Protein AF-A0A955NR51-F1 (afdb_monomer_lite)

Radius of gyration: 15.98 Å; chains: 1; bounding box: 34×36×39 Å

Foldseek 3Di:
DVLPDCLAPVSVQVVQLVVVCVVLVHDDDPADPPDQARDAHPVGQGAHDDDDDQHHPDDDPPGDDDDDDCQWAFGQDPVPGTDPGTDRNHDDDDDDDDDPDDDDDD

pLDDT: mean 77.98, std 16.89, range [34.66, 94.31]

Sequence (106 aa):
WAFSDLRMNYVLVVFAEWMVAQLFGIDPPARDSWDSCDLKTSDGKAIEIKSAAYVQTWETKPAPRIVFTGLRGRKWTPETGYTTEQTYMSSVFRSSGIGEDGPRWT

Structure (mmCIF, N/CA/C/O backbone):
data_AF-A0A955NR51-F1
#
_entry.id   AF-A0A955NR51-F1
#
loop_
_atom_site.group_PDB
_atom_site.id
_atom_site.type_symbol
_atom_site.label_atom_id
_atom_site.label_alt_id
_atom_site.label_comp_id
_atom_site.label_asym_id
_atom_site.label_entity_id
_atom_site.label_seq_id
_atom_site.pdbx_PDB_ins_code
_atom_site.Cartn_x
_atom_site.Cartn_y
_atom_site.Cartn_z
_atom_site.occupancy
_atom_site.B_iso_or_equiv
_atom_site.auth_seq_id
_atom_site.auth_comp_id
_atom_site.auth_asym_id
_atom_site.auth_atom_id
_atom_site.pdbx_PDB_model_num
ATOM 1 N N . TRP A 1 1 ? -7.429 -3.918 -21.625 1.00 73.38 1 TRP A N 1
ATOM 2 C CA . TRP A 1 1 ? -7.792 -4.418 -20.281 1.00 73.38 1 TRP A CA 1
ATOM 3 C C . TRP A 1 1 ? -7.284 -3.400 -19.261 1.00 73.38 1 TRP A C 1
ATOM 5 O O . TRP A 1 1 ? -6.240 -2.823 -19.528 1.00 73.38 1 TRP A O 1
ATOM 15 N N . ALA A 1 2 ? -8.009 -3.101 -18.175 1.00 83.69 2 ALA A N 1
ATOM 16 C CA . ALA A 1 2 ? -7.741 -1.910 -17.342 1.00 83.69 2 ALA A CA 1
ATOM 17 C C . ALA A 1 2 ? -6.481 -1.995 -16.448 1.00 83.69 2 ALA A C 1
ATOM 19 O O . ALA A 1 2 ? -5.881 -0.967 -16.162 1.00 83.69 2 ALA A O 1
ATOM 20 N N . PHE A 1 3 ? -6.049 -3.201 -16.052 1.00 89.50 3 PHE A N 1
ATOM 21 C CA . PHE A 1 3 ? -4.962 -3.419 -15.077 1.00 89.50 3 PHE A CA 1
ATOM 22 C C . PHE A 1 3 ? -3.817 -4.296 -15.616 1.00 89.50 3 PHE A C 1
ATOM 24 O O . PHE A 1 3 ? -3.171 -5.022 -14.869 1.00 89.50 3 PHE A O 1
ATOM 31 N N . SER A 1 4 ? -3.576 -4.287 -16.929 1.00 91.19 4 SER A N 1
ATOM 32 C CA . SER A 1 4 ? -2.601 -5.197 -17.554 1.00 91.19 4 SER A CA 1
ATOM 33 C C . SER A 1 4 ? -1.130 -4.806 -17.362 1.00 91.19 4 SER A C 1
ATOM 35 O O . SER A 1 4 ? -0.261 -5.630 -17.624 1.00 91.19 4 SER A O 1
ATOM 37 N N . ASP A 1 5 ? -0.829 -3.572 -16.946 1.00 91.56 5 ASP A N 1
ATOM 38 C CA . ASP A 1 5 ? 0.549 -3.097 -16.753 1.00 91.56 5 ASP A CA 1
ATOM 39 C C . ASP A 1 5 ? 0.844 -2.830 -15.271 1.00 91.56 5 ASP A C 1
ATOM 41 O O . ASP A 1 5 ? 0.539 -1.759 -14.749 1.00 91.56 5 ASP A O 1
ATOM 45 N N . LEU A 1 6 ? 1.479 -3.795 -14.598 1.00 90.12 6 LEU A N 1
ATOM 46 C CA . LEU A 1 6 ? 1.904 -3.679 -13.194 1.00 90.12 6 LEU A CA 1
ATOM 47 C C . LEU A 1 6 ? 2.988 -2.612 -12.970 1.00 90.12 6 LEU A C 1
ATOM 49 O O . LEU A 1 6 ? 3.270 -2.262 -11.828 1.00 90.12 6 LEU A O 1
ATOM 53 N N . ARG A 1 7 ? 3.619 -2.096 -14.032 1.00 90.25 7 ARG A N 1
ATOM 54 C CA . ARG A 1 7 ? 4.624 -1.026 -13.927 1.00 90.25 7 ARG A CA 1
ATOM 55 C C . ARG A 1 7 ? 3.977 0.355 -13.783 1.00 90.25 7 ARG A C 1
ATOM 57 O O . ARG A 1 7 ? 4.676 1.326 -13.486 1.00 90.25 7 ARG A O 1
ATOM 64 N N . MET A 1 8 ? 2.657 0.449 -13.966 1.00 91.44 8 MET A N 1
ATOM 65 C CA . MET A 1 8 ? 1.887 1.633 -13.605 1.00 91.44 8 MET A CA 1
ATOM 66 C C . MET A 1 8 ? 1.821 1.743 -12.085 1.00 91.44 8 MET A C 1
ATOM 68 O O . MET A 1 8 ? 1.385 0.818 -11.404 1.00 91.44 8 MET A O 1
ATOM 72 N N . ASN A 1 9 ? 2.208 2.898 -11.549 1.00 87.50 9 ASN A N 1
ATOM 73 C CA . ASN A 1 9 ? 2.244 3.154 -10.108 1.00 87.50 9 ASN A CA 1
ATOM 74 C C .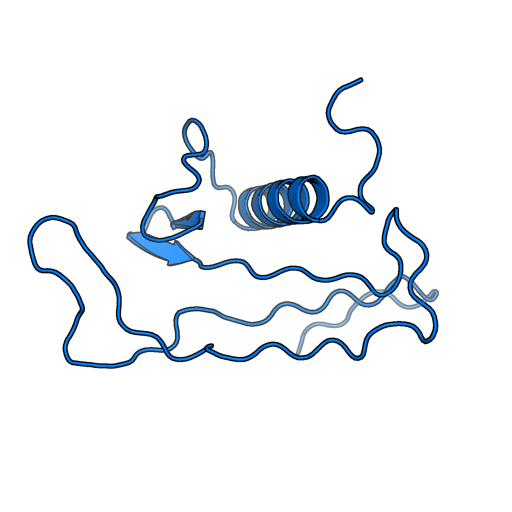 ASN A 1 9 ? 0.917 2.854 -9.394 1.00 87.50 9 ASN A C 1
ATOM 76 O O . ASN A 1 9 ? 0.933 2.251 -8.329 1.00 87.50 9 ASN A O 1
ATOM 80 N N . TYR A 1 10 ? -0.224 3.229 -9.974 1.00 88.88 10 TYR A N 1
ATOM 81 C CA . TYR A 1 10 ? -1.523 2.984 -9.343 1.00 88.88 10 TYR A CA 1
ATOM 82 C C . TYR A 1 10 ? -1.919 1.499 -9.378 1.00 88.88 10 TYR A C 1
ATOM 84 O O . TYR A 1 10 ? -2.473 0.991 -8.408 1.00 88.88 10 TYR A O 1
ATOM 92 N N . VAL A 1 11 ? -1.588 0.778 -10.456 1.00 93.62 11 VAL A N 1
ATOM 93 C CA . VAL A 1 11 ? -1.862 -0.664 -10.578 1.00 93.62 11 VAL A CA 1
ATOM 94 C C . VAL A 1 11 ? -0.977 -1.457 -9.618 1.00 93.62 11 VAL A C 1
ATOM 96 O O . VAL A 1 11 ? -1.454 -2.382 -8.966 1.00 93.62 11 VAL A O 1
ATOM 99 N N . LEU A 1 12 ? 0.294 -1.068 -9.485 1.00 91.81 12 LEU A N 1
ATOM 100 C CA . LEU A 1 12 ? 1.235 -1.682 -8.550 1.00 91.81 12 LEU A CA 1
ATOM 101 C C . LEU A 1 12 ? 0.752 -1.582 -7.099 1.00 91.81 12 LEU A C 1
ATOM 103 O O . LEU A 1 12 ? 0.911 -2.530 -6.333 1.00 91.81 12 LEU A O 1
ATOM 107 N N . VAL A 1 13 ? 0.189 -0.435 -6.714 1.00 91.44 13 VAL A N 1
ATOM 108 C CA . VAL A 1 13 ? -0.372 -0.219 -5.373 1.00 91.44 13 VAL A CA 1
ATOM 109 C C . VAL A 1 13 ? -1.553 -1.157 -5.135 1.00 91.44 13 VAL A C 1
ATOM 111 O O . VAL A 1 13 ? -1.507 -1.941 -4.192 1.00 91.44 13 VAL A O 1
ATOM 114 N N . VAL A 1 14 ? -2.531 -1.190 -6.045 1.00 93.06 14 VAL A N 1
ATOM 115 C CA . VAL A 1 14 ? -3.697 -2.088 -5.933 1.00 93.06 14 VAL A CA 1
ATOM 116 C C . VAL A 1 14 ? -3.279 -3.562 -5.883 1.00 93.06 14 VAL A C 1
ATOM 118 O O . VAL A 1 14 ? -3.821 -4.345 -5.105 1.00 93.06 14 VAL A O 1
ATOM 121 N N . PHE A 1 15 ? -2.286 -3.957 -6.682 1.00 92.94 15 PHE A N 1
ATOM 122 C CA . PHE A 1 15 ? -1.770 -5.323 -6.659 1.00 92.94 15 PHE A CA 1
ATOM 123 C C . PHE A 1 15 ? -1.088 -5.666 -5.327 1.00 92.94 15 PHE A C 1
ATOM 125 O O . PHE A 1 15 ? -1.285 -6.760 -4.801 1.00 92.94 15 PHE A O 1
ATOM 132 N N . ALA A 1 16 ? -0.319 -4.735 -4.754 1.00 93.31 16 ALA A N 1
ATOM 133 C CA . ALA A 1 16 ? 0.301 -4.922 -3.446 1.00 93.31 16 ALA A CA 1
ATOM 134 C C . ALA A 1 16 ? -0.744 -5.058 -2.328 1.00 93.31 16 ALA A C 1
ATOM 136 O O . ALA A 1 16 ? -0.612 -5.953 -1.493 1.00 93.31 16 ALA A O 1
ATOM 137 N N . GLU A 1 17 ? -1.795 -4.232 -2.348 1.00 93.06 17 GLU A N 1
ATOM 138 C CA . GLU A 1 17 ? -2.936 -4.354 -1.433 1.00 93.06 17 GLU A CA 1
ATOM 139 C C . GLU A 1 17 ? -3.579 -5.740 -1.527 1.00 93.06 17 GLU A C 1
ATOM 141 O O . GLU A 1 17 ? -3.725 -6.432 -0.517 1.00 93.06 17 GLU A O 1
ATOM 146 N N . TRP A 1 18 ? -3.873 -6.196 -2.746 1.00 92.62 18 TRP A N 1
ATOM 147 C CA . TRP A 1 18 ? -4.442 -7.521 -2.974 1.00 92.62 18 TRP A CA 1
ATOM 148 C C . TRP A 1 18 ? -3.540 -8.646 -2.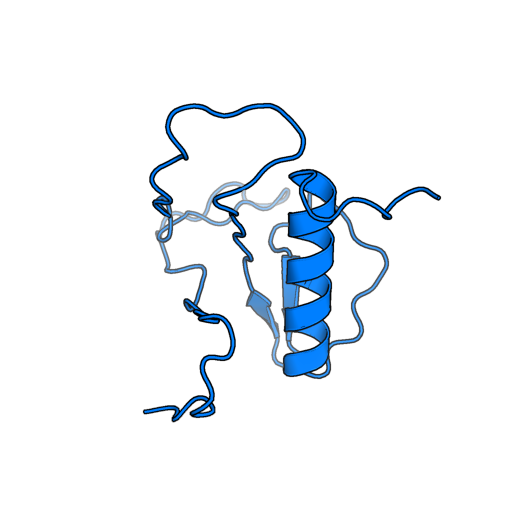447 1.00 92.62 18 TRP A C 1
ATOM 150 O O . TRP A 1 18 ? -4.025 -9.525 -1.737 1.00 92.62 18 TRP A O 1
ATOM 160 N N . MET A 1 19 ? -2.230 -8.616 -2.719 1.00 94.31 19 MET A N 1
ATOM 161 C CA . MET A 1 19 ? -1.303 -9.642 -2.218 1.00 94.31 19 MET A CA 1
ATOM 162 C C . MET A 1 19 ? -1.294 -9.725 -0.687 1.00 94.31 19 MET A C 1
ATOM 164 O O . MET A 1 19 ? -1.296 -10.823 -0.130 1.00 94.31 19 MET A O 1
ATOM 168 N N . VAL A 1 20 ? -1.279 -8.579 -0.001 1.00 92.75 20 VAL A N 1
ATOM 169 C CA . VAL A 1 20 ? -1.305 -8.543 1.467 1.00 92.75 20 VAL A CA 1
ATOM 170 C C . VAL A 1 20 ? -2.646 -9.061 1.984 1.00 92.75 20 VAL A C 1
ATOM 172 O O . VAL A 1 20 ? -2.659 -9.863 2.914 1.00 92.75 20 VAL A O 1
ATOM 175 N N . ALA A 1 21 ? -3.764 -8.697 1.352 1.00 93.31 21 ALA A N 1
ATOM 176 C CA . ALA A 1 21 ? -5.073 -9.232 1.716 1.00 93.31 21 ALA A CA 1
ATOM 177 C C . ALA A 1 21 ? -5.108 -10.766 1.612 1.00 93.31 21 ALA A C 1
ATOM 179 O O . ALA A 1 21 ? -5.532 -11.428 2.558 1.00 93.31 21 ALA A O 1
ATOM 180 N N . GLN A 1 22 ? -4.573 -11.340 0.525 1.00 94.12 22 GLN A N 1
ATOM 181 C CA . GLN A 1 22 ? -4.467 -12.796 0.368 1.00 94.12 22 GLN A CA 1
ATOM 182 C C . GLN A 1 22 ? -3.604 -13.440 1.460 1.00 94.12 22 GLN A C 1
ATOM 184 O O . GLN A 1 22 ? -3.993 -14.459 2.027 1.00 94.12 22 GLN A O 1
ATOM 189 N N . LEU A 1 23 ? -2.457 -12.839 1.792 1.00 92.62 23 LEU A N 1
ATOM 190 C CA . LEU A 1 23 ? -1.553 -13.357 2.824 1.00 92.62 23 LEU A CA 1
ATOM 191 C C . LEU A 1 23 ? -2.206 -13.396 4.213 1.00 92.62 23 LEU A C 1
ATOM 193 O O . LEU A 1 23 ? -1.957 -14.319 4.986 1.00 92.62 23 LEU A O 1
ATOM 197 N N . PHE A 1 24 ? -3.035 -12.402 4.527 1.00 90.31 24 PHE A N 1
ATOM 198 C CA . PHE A 1 24 ? -3.723 -12.292 5.814 1.00 90.31 24 PHE A CA 1
ATOM 199 C C . PHE A 1 24 ? -5.130 -12.911 5.818 1.00 90.31 24 PHE A C 1
ATOM 201 O O . PHE A 1 24 ? -5.794 -12.876 6.852 1.00 90.31 24 PHE A O 1
ATOM 208 N N . GLY A 1 25 ? -5.595 -13.472 4.695 1.00 92.75 25 GLY A N 1
ATOM 209 C CA . GLY A 1 25 ? -6.956 -14.001 4.568 1.00 92.75 25 GLY A CA 1
ATOM 210 C C . GLY A 1 25 ? -8.042 -12.933 4.754 1.00 92.75 25 GLY A C 1
ATOM 211 O O . GLY A 1 25 ? -9.100 -13.224 5.307 1.00 92.75 25 GLY A O 1
ATOM 212 N N . ILE A 1 26 ? -7.765 -11.693 4.347 1.00 93.69 26 ILE A N 1
ATOM 213 C CA . ILE A 1 26 ? -8.698 -10.565 4.432 1.00 93.69 26 ILE A CA 1
ATOM 214 C C . ILE A 1 26 ? -9.518 -10.525 3.141 1.00 93.69 26 ILE A C 1
ATOM 216 O O . ILE A 1 26 ? -8.950 -10.521 2.049 1.00 93.69 26 ILE A O 1
ATOM 220 N N . ASP A 1 27 ? -10.840 -10.444 3.276 1.00 91.06 27 ASP A N 1
ATOM 221 C CA . ASP A 1 27 ? -11.766 -10.136 2.182 1.00 91.06 27 ASP A CA 1
ATOM 222 C C . ASP A 1 27 ? -12.236 -8.678 2.332 1.00 91.06 27 ASP A C 1
ATOM 224 O O . ASP A 1 27 ? -13.191 -8.410 3.071 1.00 91.06 27 ASP A O 1
ATOM 228 N N . PRO A 1 28 ? -11.498 -7.699 1.772 1.00 82.62 28 PRO A N 1
ATOM 229 C CA . PRO A 1 28 ? -11.829 -6.297 1.956 1.00 82.62 28 PRO A CA 1
ATOM 230 C C . PRO A 1 28 ? -13.078 -5.916 1.141 1.00 82.62 28 PRO A C 1
ATOM 232 O O . PRO A 1 28 ? -13.296 -6.446 0.050 1.00 82.62 28 PRO A O 1
ATOM 235 N N . PRO A 1 29 ? -13.884 -4.952 1.623 1.00 83.12 29 PRO A N 1
ATOM 236 C CA . PRO A 1 29 ? -14.955 -4.365 0.825 1.00 83.12 29 PRO A CA 1
ATOM 237 C C . PRO A 1 29 ? -14.386 -3.626 -0.399 1.00 83.12 29 PRO A C 1
ATOM 239 O O . PRO A 1 29 ? -13.176 -3.579 -0.627 1.00 83.12 29 PRO A O 1
ATOM 242 N N . ALA A 1 30 ? -15.264 -3.008 -1.196 1.00 88.12 30 ALA A N 1
ATOM 243 C CA . ALA A 1 30 ? -14.832 -2.154 -2.299 1.00 88.12 30 ALA A CA 1
ATOM 244 C C . ALA A 1 30 ? -13.781 -1.135 -1.822 1.00 88.12 30 ALA A C 1
ATOM 246 O O . ALA A 1 30 ? -13.992 -0.426 -0.839 1.00 88.12 30 ALA A O 1
ATOM 247 N N . ARG A 1 31 ? -12.650 -1.089 -2.530 1.00 88.00 31 ARG A N 1
ATOM 248 C CA . ARG A 1 31 ? -11.513 -0.236 -2.190 1.00 88.00 31 ARG A CA 1
ATOM 249 C C . ARG A 1 31 ? -11.910 1.240 -2.236 1.00 88.00 31 ARG A C 1
ATOM 251 O O . ARG A 1 31 ? -12.310 1.732 -3.291 1.00 88.00 31 ARG A O 1
ATOM 258 N N . ASP A 1 32 ? -11.696 1.947 -1.134 1.00 87.88 32 ASP A N 1
ATOM 259 C CA . ASP A 1 32 ? -11.741 3.406 -1.072 1.00 87.88 32 ASP A CA 1
ATOM 260 C C . ASP A 1 32 ? -10.313 3.944 -0.942 1.00 87.88 32 ASP A C 1
ATOM 262 O O . ASP A 1 32 ? -9.620 3.673 0.033 1.00 87.88 32 ASP A O 1
ATOM 266 N N . SER A 1 33 ? -9.858 4.712 -1.934 1.00 84.50 33 SER A N 1
ATOM 267 C CA . SER A 1 33 ? -8.518 5.312 -1.920 1.00 84.50 33 SER A CA 1
ATOM 268 C C . SER A 1 33 ? -8.321 6.377 -0.839 1.00 84.50 33 SER A C 1
ATOM 270 O O . SER A 1 33 ? -7.200 6.854 -0.680 1.00 84.50 33 SER A O 1
ATOM 272 N N . TRP A 1 34 ? -9.396 6.808 -0.179 1.00 85.50 34 TRP A N 1
ATOM 273 C CA . TRP A 1 34 ? -9.385 7.861 0.833 1.00 85.50 34 TRP A CA 1
ATOM 274 C C . TRP A 1 34 ? -9.568 7.337 2.261 1.00 85.50 34 TRP A C 1
ATOM 276 O O . TRP A 1 34 ? -9.623 8.151 3.186 1.00 85.50 34 TRP A O 1
ATOM 286 N N . ASP A 1 35 ? -9.656 6.016 2.466 1.00 85.62 35 ASP A N 1
ATOM 287 C CA . ASP A 1 35 ? -9.698 5.464 3.822 1.00 85.62 35 ASP A CA 1
ATOM 288 C C . ASP A 1 35 ? -8.378 5.761 4.564 1.00 85.62 35 ASP A C 1
ATOM 290 O O . ASP A 1 35 ? -7.308 5.987 4.001 1.00 85.62 35 ASP A O 1
ATOM 294 N N . SER A 1 36 ? -8.481 5.764 5.883 1.00 83.19 36 SER A N 1
ATOM 295 C CA . SER A 1 36 ? -7.409 5.961 6.855 1.00 83.19 36 SER A CA 1
ATOM 296 C C . SER A 1 36 ? -6.307 4.888 6.835 1.00 83.19 36 SER A C 1
ATOM 298 O O . SER A 1 36 ? -5.273 5.084 7.479 1.00 83.19 36 SER A O 1
ATOM 300 N N . CYS A 1 37 ? -6.541 3.754 6.170 1.00 87.06 37 CYS A N 1
ATOM 301 C CA . CYS A 1 37 ? -5.577 2.681 5.917 1.00 87.06 37 CYS A CA 1
ATOM 302 C C . CYS A 1 37 ? -6.058 1.789 4.763 1.00 87.06 37 CYS A C 1
ATOM 304 O O . CYS A 1 37 ? -7.260 1.713 4.517 1.00 87.06 37 CYS A O 1
ATOM 306 N N . ASP A 1 38 ? -5.149 1.036 4.144 1.00 90.25 38 ASP A N 1
ATOM 307 C CA . ASP A 1 38 ? -5.473 0.198 2.982 1.00 90.25 38 ASP A CA 1
ATOM 308 C C . ASP A 1 38 ? -6.223 -1.093 3.347 1.00 90.25 38 ASP A C 1
ATOM 310 O O . ASP A 1 38 ? -7.135 -1.505 2.635 1.00 90.25 38 ASP A O 1
ATOM 314 N N . LEU A 1 39 ? -5.863 -1.747 4.461 1.00 91.19 39 LEU A N 1
ATOM 315 C CA . LEU A 1 39 ? -6.533 -2.965 4.943 1.00 91.19 39 LEU A CA 1
ATOM 316 C C . LEU A 1 39 ? -6.742 -2.943 6.460 1.00 91.19 39 LEU A C 1
ATOM 318 O O . LEU A 1 39 ? -5.996 -2.309 7.209 1.00 91.19 39 LEU A O 1
ATOM 322 N N . LYS A 1 40 ? -7.735 -3.706 6.928 1.00 90.75 40 LYS A N 1
ATOM 323 C CA . LYS A 1 40 ? -7.981 -3.970 8.353 1.00 90.75 40 LYS A CA 1
ATOM 324 C C . LYS A 1 40 ? -8.080 -5.474 8.579 1.00 90.75 40 LYS A C 1
ATOM 326 O O . LYS A 1 40 ? -8.797 -6.165 7.860 1.00 90.75 40 LYS A O 1
ATOM 331 N N . THR A 1 41 ? -7.359 -5.984 9.569 1.00 88.50 41 THR A N 1
ATOM 332 C CA . THR A 1 41 ? -7.480 -7.382 10.004 1.00 88.50 41 THR A CA 1
ATOM 333 C C . THR A 1 41 ? -8.787 -7.608 10.769 1.00 88.50 41 THR A C 1
ATOM 335 O O . THR A 1 41 ? -9.418 -6.663 11.247 1.00 88.50 41 THR A O 1
ATOM 338 N N . SER A 1 42 ? -9.172 -8.873 10.962 1.00 87.62 42 SER A N 1
ATOM 339 C CA . SER A 1 42 ? -10.366 -9.239 11.738 1.00 87.62 42 SER A CA 1
ATOM 340 C C . SER A 1 42 ? -10.305 -8.810 13.211 1.00 87.62 42 SER A C 1
ATOM 342 O O . SER A 1 42 ? -11.344 -8.600 13.826 1.00 87.62 42 SER A O 1
ATOM 344 N N . ASP A 1 43 ? -9.104 -8.661 13.782 1.00 88.25 43 ASP A N 1
ATOM 345 C CA . ASP A 1 43 ? -8.879 -8.126 15.134 1.00 88.25 43 ASP A CA 1
ATOM 346 C C . ASP A 1 43 ? -8.724 -6.591 15.164 1.00 88.25 43 ASP A C 1
ATOM 348 O O . ASP A 1 43 ? -8.355 -6.022 16.190 1.00 88.25 43 ASP A O 1
ATOM 352 N N . GLY A 1 44 ? -9.023 -5.905 14.054 1.00 85.19 44 GLY A N 1
ATOM 353 C CA . GLY A 1 44 ? -9.117 -4.446 13.982 1.00 85.19 44 GLY A CA 1
ATOM 354 C C . GLY A 1 44 ? -7.786 -3.709 13.812 1.00 85.19 44 GLY A C 1
ATOM 355 O O . GLY A 1 44 ? -7.742 -2.486 13.969 1.00 85.19 44 GLY A O 1
ATOM 356 N N . LYS A 1 45 ? -6.690 -4.403 13.481 1.00 86.25 45 LYS A N 1
ATOM 357 C CA . LYS A 1 45 ? -5.404 -3.752 13.196 1.00 86.25 45 LYS A CA 1
ATOM 358 C C . LYS A 1 45 ? -5.430 -3.145 11.797 1.00 86.25 45 LYS A C 1
ATOM 360 O O . LYS A 1 45 ? -5.714 -3.825 10.817 1.00 86.25 45 LYS A O 1
ATOM 365 N N . ALA A 1 46 ? -5.103 -1.858 11.724 1.00 86.88 46 ALA A N 1
ATOM 366 C CA . ALA A 1 46 ? -4.932 -1.134 10.469 1.00 86.88 46 ALA A CA 1
ATOM 367 C C . ALA A 1 46 ? -3.585 -1.484 9.820 1.00 86.88 46 ALA A C 1
ATOM 369 O O . ALA A 1 46 ? -2.564 -1.529 10.512 1.00 86.88 46 ALA A O 1
ATOM 370 N N . ILE A 1 47 ? -3.591 -1.683 8.506 1.00 87.31 47 ILE A N 1
ATOM 371 C CA . ILE A 1 47 ? -2.417 -1.978 7.686 1.00 87.31 47 ILE A CA 1
ATOM 372 C C . ILE A 1 47 ? -2.301 -0.890 6.614 1.00 87.31 47 ILE A C 1
ATOM 374 O O . ILE A 1 47 ? -3.199 -0.727 5.793 1.00 87.31 47 ILE A O 1
ATOM 378 N N . GLU A 1 48 ? -1.180 -0.173 6.627 1.00 88.75 48 GLU A N 1
ATOM 379 C CA . GLU A 1 48 ? -0.761 0.748 5.567 1.00 88.75 48 GLU A CA 1
ATOM 380 C C . GLU A 1 48 ? 0.230 0.039 4.633 1.00 88.75 48 GLU A C 1
ATOM 382 O O . GLU A 1 48 ? 1.204 -0.574 5.088 1.00 88.75 48 GLU A O 1
ATOM 387 N N . ILE A 1 49 ? 0.021 0.161 3.329 1.00 88.69 49 ILE A N 1
ATOM 388 C CA . ILE A 1 49 ? 0.763 -0.519 2.275 1.00 88.69 49 ILE A CA 1
ATOM 389 C C . ILE A 1 49 ? 1.461 0.528 1.415 1.00 88.69 49 ILE A C 1
ATOM 391 O O . ILE A 1 49 ? 0.873 1.448 0.857 1.00 88.69 49 ILE A O 1
ATOM 395 N N . LYS A 1 50 ? 2.780 0.380 1.287 1.00 88.88 50 LYS A N 1
ATOM 396 C CA . LYS A 1 50 ? 3.601 1.224 0.415 1.00 88.88 50 LYS A CA 1
ATOM 397 C C . LYS A 1 50 ? 4.360 0.332 -0.550 1.00 88.88 50 LYS A C 1
ATOM 399 O O . LYS A 1 50 ? 5.119 -0.535 -0.122 1.00 88.88 50 LYS A O 1
ATOM 404 N N . SER A 1 51 ? 4.163 0.549 -1.847 1.00 90.12 51 SER A N 1
ATOM 405 C CA . SER A 1 51 ? 4.827 -0.212 -2.905 1.00 90.12 51 SER A CA 1
ATOM 406 C C . SER A 1 51 ? 5.656 0.696 -3.810 1.00 90.12 51 SER A C 1
ATOM 408 O O . SER A 1 51 ? 5.392 1.888 -3.965 1.00 90.12 51 SER A O 1
ATOM 410 N N . ALA A 1 52 ? 6.719 0.128 -4.375 1.00 89.31 52 ALA A N 1
ATOM 411 C CA . ALA A 1 52 ? 7.605 0.795 -5.316 1.00 89.31 52 ALA A CA 1
ATOM 412 C C . ALA A 1 52 ? 8.260 -0.247 -6.228 1.00 89.31 52 ALA A C 1
ATOM 414 O O . ALA A 1 52 ? 8.426 -1.404 -5.840 1.00 89.31 52 ALA A O 1
ATOM 415 N N . ALA A 1 53 ? 8.661 0.171 -7.426 1.00 86.31 53 ALA A N 1
ATOM 416 C CA . ALA A 1 53 ? 9.352 -0.672 -8.393 1.00 86.31 53 ALA A CA 1
ATOM 417 C C . ALA A 1 53 ? 10.519 0.091 -9.026 1.00 86.31 53 ALA A C 1
ATOM 419 O O . ALA A 1 53 ? 10.442 1.301 -9.231 1.00 86.31 53 ALA A O 1
ATOM 420 N N . TYR A 1 54 ? 11.595 -0.626 -9.356 1.00 86.12 54 TYR A N 1
ATOM 421 C CA . TYR A 1 54 ? 12.736 -0.060 -10.087 1.00 86.12 54 TYR A CA 1
ATOM 422 C C . TYR A 1 54 ? 12.413 0.222 -11.556 1.00 86.12 54 TYR A C 1
ATOM 424 O O . TYR A 1 54 ? 13.060 1.058 -12.180 1.00 86.12 54 TYR A O 1
ATOM 432 N N . VAL A 1 55 ? 11.428 -0.491 -12.103 1.00 86.38 55 VAL A N 1
ATOM 433 C CA . VAL A 1 55 ? 10.978 -0.370 -13.488 1.00 86.38 55 VAL A CA 1
ATOM 434 C C . VA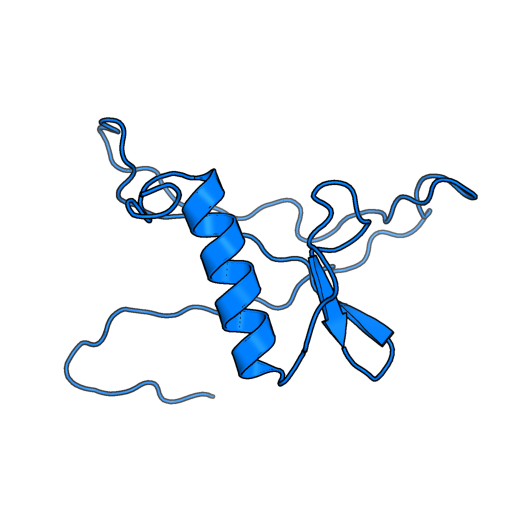L A 1 55 ? 9.538 0.126 -13.474 1.00 86.38 55 VAL A C 1
ATOM 436 O O . VAL A 1 55 ? 8.665 -0.530 -12.907 1.00 86.38 55 VAL A O 1
ATOM 439 N N . GLN A 1 56 ? 9.302 1.276 -14.099 1.00 88.00 56 GLN A N 1
ATOM 440 C CA . GLN A 1 56 ? 7.981 1.884 -14.258 1.00 88.00 56 GLN A CA 1
ATOM 441 C C . GLN A 1 56 ? 7.589 1.915 -15.739 1.00 88.00 56 GLN A C 1
ATOM 443 O O . GLN A 1 56 ? 8.415 1.644 -16.613 1.00 88.00 56 GLN A O 1
ATOM 448 N N . THR A 1 57 ? 6.314 2.183 -16.035 1.00 89.12 57 THR A N 1
ATOM 449 C CA . THR A 1 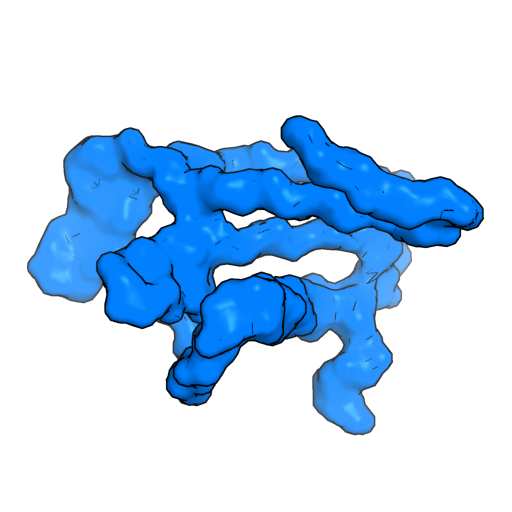57 ? 5.839 2.247 -17.429 1.00 89.12 57 THR A CA 1
ATOM 450 C C . THR A 1 57 ? 6.501 3.380 -18.213 1.00 89.12 57 THR A C 1
ATOM 452 O O . THR A 1 57 ? 6.739 3.234 -19.410 1.00 89.12 57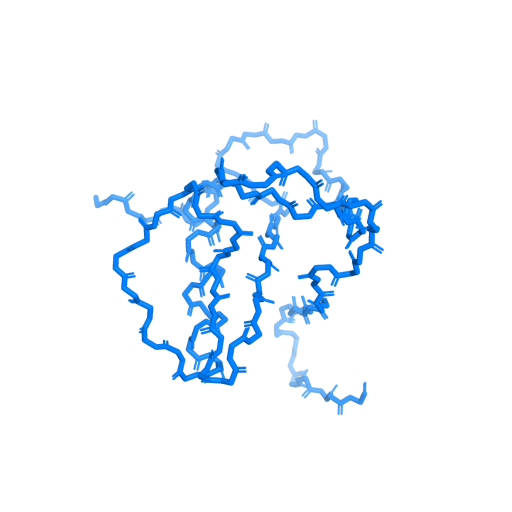 THR A O 1
ATOM 455 N N . TRP A 1 58 ? 6.806 4.500 -17.558 1.00 86.69 58 TRP A N 1
ATOM 456 C CA . TRP A 1 58 ? 7.561 5.591 -18.166 1.00 86.69 58 TRP A CA 1
ATOM 457 C C . TRP A 1 58 ? 9.068 5.370 -18.016 1.00 86.69 58 TRP A C 1
ATOM 459 O O . TRP A 1 58 ? 9.533 4.756 -17.054 1.00 86.69 58 TRP A O 1
ATOM 469 N N . GLU A 1 59 ? 9.846 5.892 -18.966 1.00 78.56 59 GLU A N 1
ATOM 470 C CA . GLU A 1 59 ? 11.303 5.814 -18.899 1.00 78.56 59 GLU A CA 1
ATOM 471 C C . GLU A 1 59 ? 11.838 6.596 -17.692 1.00 78.56 59 GLU A C 1
ATOM 473 O O . GLU A 1 59 ? 11.761 7.821 -17.630 1.00 78.56 59 GLU A O 1
ATOM 478 N N . THR A 1 60 ? 12.428 5.881 -16.736 1.00 72.69 60 THR A N 1
ATOM 479 C CA . THR A 1 60 ? 13.177 6.460 -15.616 1.00 72.69 60 THR A CA 1
ATOM 480 C C . THR A 1 60 ? 14.653 6.103 -15.758 1.00 72.69 60 THR A C 1
ATOM 482 O O . THR A 1 60 ? 15.041 4.956 -15.521 1.00 72.69 60 THR A O 1
ATOM 485 N N . LYS A 1 61 ? 15.487 7.072 -16.164 1.00 81.88 61 LYS A N 1
ATOM 486 C CA . LYS A 1 61 ? 16.952 6.940 -16.187 1.00 81.88 61 LYS A CA 1
ATOM 487 C C . LYS A 1 61 ? 17.605 8.066 -15.372 1.00 81.88 61 LYS A C 1
ATOM 489 O O . LYS A 1 61 ? 17.363 9.229 -15.687 1.00 81.88 61 LYS A O 1
ATOM 494 N N . PRO A 1 62 ? 18.462 7.742 -14.382 1.00 81.50 62 PRO A N 1
ATOM 495 C CA . PRO A 1 62 ? 18.743 6.398 -13.857 1.00 81.50 62 PRO A CA 1
ATOM 496 C C . PRO A 1 62 ? 17.526 5.786 -13.134 1.00 81.50 62 PRO A C 1
ATOM 498 O O . PRO A 1 62 ? 16.563 6.486 -12.826 1.00 81.50 62 PRO A O 1
ATOM 501 N N . ALA A 1 63 ? 17.571 4.475 -12.867 1.00 80.44 63 ALA A N 1
ATOM 502 C CA . ALA A 1 63 ? 16.542 3.810 -12.067 1.00 80.44 63 ALA A CA 1
ATOM 503 C C . ALA A 1 63 ? 16.427 4.474 -10.678 1.00 80.44 63 ALA A C 1
ATOM 505 O O . ALA A 1 63 ? 17.450 4.857 -10.097 1.00 80.44 63 ALA A O 1
ATOM 506 N N . PRO A 1 64 ? 15.210 4.617 -10.124 1.00 81.81 64 PRO A N 1
ATOM 507 C CA . PRO A 1 64 ? 15.019 5.317 -8.864 1.00 81.81 64 PRO A CA 1
ATOM 508 C C . PRO A 1 64 ? 15.635 4.541 -7.695 1.00 81.81 64 PRO A C 1
ATOM 510 O O . PRO A 1 64 ? 15.484 3.323 -7.570 1.00 81.81 64 PRO A O 1
ATOM 513 N N . ARG A 1 65 ? 16.279 5.264 -6.772 1.00 88.94 65 ARG A N 1
ATOM 514 C CA . ARG A 1 65 ? 16.598 4.719 -5.450 1.00 88.94 65 ARG A CA 1
ATOM 515 C C . ARG A 1 65 ? 15.303 4.639 -4.642 1.00 88.94 65 ARG A C 1
ATOM 517 O O . ARG A 1 65 ? 14.769 5.666 -4.238 1.00 88.94 65 ARG A O 1
ATOM 524 N N . ILE A 1 66 ? 14.826 3.426 -4.378 1.00 87.25 66 ILE A N 1
ATOM 525 C CA . ILE A 1 66 ? 13.638 3.208 -3.545 1.00 87.25 66 ILE A CA 1
ATOM 526 C C . ILE A 1 66 ? 13.985 3.496 -2.081 1.00 87.25 66 ILE A C 1
ATOM 528 O O . ILE A 1 66 ? 14.878 2.871 -1.506 1.00 87.25 66 ILE A O 1
ATOM 532 N N . VAL A 1 67 ? 13.270 4.447 -1.481 1.00 87.94 67 VAL A N 1
ATOM 533 C CA . VAL A 1 67 ? 13.349 4.789 -0.057 1.00 87.94 67 VAL A CA 1
ATOM 534 C C . VAL A 1 67 ? 11.928 4.967 0.457 1.00 87.94 67 VAL A C 1
ATOM 536 O O . VAL A 1 67 ? 11.176 5.768 -0.089 1.00 87.94 67 VAL A O 1
ATOM 539 N N . PHE A 1 68 ? 11.576 4.253 1.522 1.00 84.88 68 PHE A N 1
ATOM 540 C CA . PHE A 1 68 ? 10.318 4.469 2.229 1.00 84.88 68 PHE A CA 1
ATOM 541 C C . PHE A 1 68 ? 10.566 5.386 3.425 1.00 84.88 68 PHE A C 1
ATOM 543 O O . PHE A 1 68 ? 11.388 5.088 4.293 1.00 84.88 68 PHE A O 1
ATOM 550 N N . THR A 1 69 ? 9.869 6.516 3.458 1.00 81.81 69 THR A N 1
ATOM 551 C CA . THR A 1 69 ? 9.884 7.480 4.565 1.00 81.81 69 THR A CA 1
ATOM 552 C C . THR A 1 69 ? 8.470 7.632 5.133 1.00 81.81 69 THR A C 1
ATOM 554 O O . THR A 1 69 ? 7.521 7.040 4.620 1.00 81.81 69 THR A O 1
ATOM 557 N N . GLY A 1 70 ? 8.314 8.375 6.234 1.00 74.62 70 GLY A N 1
ATOM 558 C CA . GLY A 1 70 ? 6.990 8.608 6.829 1.00 74.62 70 GLY A CA 1
ATOM 559 C C . GLY A 1 70 ? 6.367 7.378 7.501 1.00 74.62 70 GLY A C 1
ATOM 560 O O . GLY A 1 70 ? 5.157 7.333 7.681 1.00 74.62 70 GLY A O 1
ATOM 561 N N . LEU A 1 71 ? 7.179 6.385 7.892 1.00 74.62 71 LEU A N 1
ATOM 562 C CA . LEU A 1 71 ? 6.708 5.173 8.585 1.00 74.62 71 LEU A CA 1
ATOM 563 C C . LEU A 1 71 ? 6.079 5.478 9.957 1.00 74.62 71 LEU A C 1
ATOM 565 O O . LEU A 1 71 ? 5.272 4.696 10.456 1.00 74.62 71 LEU A O 1
ATOM 569 N N . ARG A 1 72 ? 6.449 6.618 10.557 1.00 71.44 72 ARG A N 1
ATOM 570 C CA . ARG A 1 72 ? 5.766 7.212 11.707 1.00 71.44 72 ARG A CA 1
ATOM 571 C C . ARG A 1 72 ? 4.860 8.337 11.225 1.00 71.44 72 ARG A C 1
ATOM 573 O O . ARG A 1 72 ? 5.351 9.336 10.702 1.00 71.44 72 ARG A O 1
ATOM 580 N N . GLY A 1 73 ? 3.559 8.172 11.423 1.00 72.00 73 GLY A N 1
ATOM 581 C CA . GLY A 1 73 ? 2.539 9.131 11.000 1.00 72.00 73 GLY A CA 1
ATOM 582 C C . GLY A 1 73 ? 1.557 9.452 12.120 1.00 72.00 73 GLY A C 1
ATOM 583 O O . GLY A 1 73 ? 1.537 8.781 13.149 1.00 72.00 73 GLY A O 1
ATOM 584 N N . ARG A 1 74 ? 0.733 10.481 11.916 1.00 76.38 74 ARG A N 1
ATOM 585 C CA . ARG A 1 74 ? -0.474 10.732 12.717 1.00 76.38 74 ARG A CA 1
ATOM 586 C C . ARG A 1 74 ? -1.666 10.202 11.929 1.00 76.38 74 ARG A C 1
ATOM 588 O O . ARG A 1 74 ? -1.735 10.463 10.729 1.00 76.38 74 ARG A O 1
ATOM 595 N N . LYS A 1 75 ? -2.587 9.478 12.568 1.00 74.44 75 LYS A N 1
ATOM 596 C CA . LYS A 1 75 ? -3.822 9.047 11.891 1.00 74.44 75 LYS A CA 1
ATOM 597 C C . LYS A 1 75 ? -4.752 10.237 11.762 1.00 74.44 75 LYS A C 1
ATOM 599 O O . LYS A 1 75 ? -4.872 10.993 12.720 1.00 74.44 75 LYS A O 1
ATOM 604 N N . TRP A 1 76 ? -5.390 10.389 10.610 1.00 79.06 76 TRP A N 1
ATOM 605 C CA . TRP A 1 76 ? -6.453 11.368 10.417 1.00 79.06 76 TRP A CA 1
ATOM 606 C C . TRP A 1 76 ? -7.811 10.668 10.431 1.00 79.06 76 TRP A C 1
ATOM 608 O O . TRP A 1 76 ? -7.951 9.589 9.860 1.00 79.06 76 TRP A O 1
ATOM 618 N N . THR A 1 77 ? -8.797 11.285 11.076 1.00 70.06 77 THR A N 1
ATOM 619 C CA . THR A 1 77 ? -10.210 10.887 10.994 1.00 70.06 77 THR A CA 1
ATOM 620 C C . THR A 1 77 ? -11.069 12.124 10.733 1.00 70.06 77 THR A C 1
ATOM 622 O O . THR A 1 77 ? -10.714 13.200 11.233 1.00 70.06 77 THR A O 1
ATOM 625 N N . PRO A 1 78 ? -12.190 12.006 10.001 1.00 71.25 78 PRO A N 1
ATOM 626 C CA . PRO A 1 78 ? -13.112 13.122 9.799 1.00 71.25 78 PRO A CA 1
ATOM 627 C C . PRO A 1 78 ? -13.622 13.727 11.113 1.00 71.25 78 PRO A C 1
ATOM 629 O O . PRO A 1 78 ? -13.830 14.936 11.194 1.00 71.25 78 PRO A O 1
ATOM 632 N N . GLU A 1 79 ? -13.790 12.904 12.150 1.00 79.62 79 GLU A N 1
ATOM 633 C CA . GLU A 1 79 ? -14.410 13.299 13.416 1.00 79.62 79 GLU A CA 1
ATOM 634 C C . GLU A 1 79 ? -13.439 14.025 14.354 1.00 79.62 79 GLU A C 1
ATOM 636 O O . GLU A 1 79 ? -13.846 14.939 15.069 1.00 79.62 79 GLU A O 1
ATOM 641 N N . THR A 1 80 ? -12.164 13.617 14.387 1.00 78.31 80 THR A N 1
ATOM 642 C CA . THR A 1 80 ? -11.194 14.106 15.392 1.00 78.31 80 THR A CA 1
ATOM 643 C C . THR A 1 80 ? -9.939 14.749 14.804 1.00 78.31 80 THR A C 1
ATOM 645 O O . THR A 1 80 ? -9.121 15.300 15.542 1.00 78.31 80 THR A O 1
ATOM 648 N N . GLY A 1 81 ? -9.779 14.742 13.479 1.00 82.62 81 GLY A N 1
ATOM 649 C CA . GLY A 1 81 ? -8.580 15.246 12.817 1.00 82.62 81 GLY A CA 1
ATOM 650 C C . GLY A 1 81 ? -7.369 14.338 13.052 1.00 82.62 81 GLY A C 1
ATOM 651 O O . GLY A 1 81 ? -7.503 13.115 13.087 1.00 82.62 81 GLY A O 1
ATOM 652 N N . TYR A 1 82 ? -6.172 14.927 13.160 1.00 78.81 82 TYR A N 1
ATOM 653 C CA . TYR A 1 82 ? -4.928 14.176 13.361 1.00 78.81 82 TYR A CA 1
ATOM 654 C C . TYR A 1 82 ? -4.711 13.772 14.824 1.00 78.81 82 TYR A C 1
ATOM 656 O O . TYR A 1 82 ? -4.803 14.610 15.719 1.00 78.81 82 TYR A O 1
ATOM 664 N N . THR A 1 83 ? -4.285 12.529 15.061 1.00 78.31 83 THR A N 1
ATOM 665 C CA . THR A 1 83 ? -3.827 12.078 16.384 1.00 78.31 83 THR A CA 1
ATOM 666 C C . THR A 1 83 ? -2.626 12.891 16.872 1.00 78.31 83 THR A C 1
ATOM 668 O O . THR A 1 83 ? -1.755 13.272 16.090 1.00 78.31 83 THR A O 1
ATOM 671 N N . THR A 1 84 ? -2.534 13.144 18.177 1.00 74.69 84 THR A N 1
ATOM 672 C CA . THR A 1 84 ? -1.401 13.863 18.789 1.00 74.69 84 THR A CA 1
ATOM 673 C C . THR A 1 84 ? -0.103 13.062 18.725 1.00 74.69 84 THR A C 1
ATOM 675 O O . THR A 1 84 ? 0.958 13.620 18.428 1.00 74.69 84 THR A O 1
ATOM 678 N N . GLU A 1 85 ? -0.185 11.751 18.945 1.00 73.12 85 GLU A N 1
ATOM 679 C CA . GLU A 1 85 ? 0.964 10.852 18.893 1.00 73.12 85 GLU A CA 1
ATOM 680 C C . GLU A 1 85 ? 1.252 10.346 17.476 1.00 73.12 85 GLU A C 1
ATOM 682 O O . GLU A 1 85 ? 0.345 10.110 16.669 1.00 73.12 85 GLU A O 1
ATOM 687 N N . GLN A 1 86 ? 2.546 10.167 17.189 1.00 67.88 86 GLN A N 1
ATOM 688 C CA . GLN A 1 86 ? 3.011 9.448 16.010 1.00 67.88 86 GLN A CA 1
ATOM 689 C C . GLN A 1 86 ? 3.215 7.977 16.357 1.00 67.88 86 GLN A C 1
ATOM 691 O O . GLN A 1 86 ? 3.978 7.662 17.270 1.00 67.88 86 GLN A O 1
ATOM 696 N N . THR A 1 87 ? 2.613 7.079 15.584 1.00 65.06 87 THR A N 1
ATOM 697 C CA . THR A 1 87 ? 2.849 5.636 15.719 1.00 65.06 87 THR A CA 1
ATOM 698 C C . THR A 1 87 ? 3.385 5.046 14.420 1.00 65.06 87 THR A C 1
ATOM 700 O O . THR A 1 87 ? 3.271 5.662 13.355 1.00 65.06 87 THR A O 1
ATOM 703 N N . TYR A 1 88 ? 4.020 3.877 14.512 1.00 61.53 88 TYR A N 1
ATOM 704 C CA . TYR A 1 88 ? 4.385 3.107 13.330 1.00 61.53 88 TYR A CA 1
ATOM 705 C C . TYR A 1 88 ? 3.113 2.553 12.698 1.00 61.53 88 TYR A C 1
ATOM 707 O O . TYR A 1 88 ? 2.388 1.787 13.328 1.00 61.53 88 TYR A O 1
ATOM 715 N N . MET A 1 89 ? 2.847 2.951 11.457 1.00 54.88 89 MET A N 1
ATOM 716 C CA . MET A 1 89 ? 1.632 2.541 10.739 1.00 54.88 89 MET A CA 1
ATOM 717 C C . MET A 1 89 ? 1.813 1.235 9.956 1.00 54.88 89 MET A C 1
ATOM 719 O O . MET A 1 89 ? 0.862 0.739 9.365 1.00 54.88 89 MET A O 1
ATOM 723 N N . SER A 1 90 ? 3.031 0.685 9.922 1.00 51.44 90 SER A N 1
ATOM 724 C CA . SER A 1 90 ? 3.392 -0.390 8.997 1.00 51.44 90 SER A CA 1
ATOM 725 C C . SER A 1 90 ? 4.443 -1.342 9.564 1.00 51.44 90 SER A C 1
ATOM 727 O O . SER A 1 90 ? 5.393 -0.911 10.222 1.00 51.44 90 SER A O 1
ATOM 729 N N . SER A 1 91 ? 4.333 -2.617 9.201 1.00 47.81 91 SER A N 1
ATOM 730 C CA . SER A 1 91 ? 5.424 -3.602 9.206 1.00 47.81 91 SER A CA 1
ATOM 731 C C . SER A 1 91 ? 5.969 -3.741 7.775 1.00 47.81 91 SER A C 1
ATOM 733 O O . SER A 1 91 ? 5.214 -3.622 6.814 1.00 47.81 91 SER A O 1
ATOM 735 N N . VAL A 1 92 ? 7.284 -3.926 7.604 1.00 50.81 92 VAL A N 1
ATOM 736 C CA . VAL A 1 92 ? 7.921 -3.966 6.271 1.00 50.81 92 VAL A CA 1
ATOM 737 C C . VAL A 1 92 ? 8.045 -5.410 5.788 1.00 50.81 92 VAL A C 1
ATOM 739 O O . VAL A 1 92 ? 8.737 -6.207 6.414 1.00 50.81 92 VAL A O 1
ATOM 742 N N . PHE A 1 93 ? 7.446 -5.717 4.636 1.00 49.09 93 PHE A N 1
ATOM 743 C CA . PHE A 1 93 ? 7.653 -6.972 3.912 1.00 49.09 93 PHE A CA 1
ATOM 744 C C . PHE A 1 93 ? 8.550 -6.726 2.696 1.00 49.09 93 PHE A C 1
ATOM 746 O O . PHE A 1 93 ? 8.311 -5.808 1.911 1.00 49.09 93 PHE A O 1
ATOM 753 N N . ARG A 1 94 ? 9.595 -7.544 2.530 1.00 45.16 94 ARG A N 1
ATOM 754 C CA . ARG A 1 94 ? 10.490 -7.504 1.367 1.00 45.16 94 ARG A CA 1
ATOM 755 C C . ARG A 1 94 ? 10.396 -8.830 0.626 1.00 45.16 94 ARG A C 1
ATOM 757 O O . ARG A 1 94 ? 10.867 -9.838 1.136 1.00 45.16 94 ARG A O 1
ATOM 764 N N . SER A 1 95 ? 9.849 -8.823 -0.584 1.00 45.16 95 SER A N 1
ATOM 765 C CA . SER A 1 95 ? 10.052 -9.924 -1.523 1.00 45.16 95 SER A CA 1
ATOM 766 C C . SER A 1 95 ? 11.249 -9.588 -2.413 1.00 45.16 95 SER A C 1
ATOM 768 O O . SER A 1 95 ? 11.248 -8.619 -3.171 1.00 45.16 95 SER A O 1
ATOM 770 N N . SER A 1 96 ? 12.326 -10.355 -2.281 1.00 37.28 96 SER A N 1
ATOM 771 C CA . SER A 1 96 ? 13.343 -10.450 -3.327 1.00 37.28 96 SER A CA 1
ATOM 772 C C . SER A 1 96 ? 12.876 -11.486 -4.343 1.00 37.28 96 SER A C 1
ATOM 774 O O . SER A 1 96 ? 12.321 -12.514 -3.957 1.00 37.28 96 SER A O 1
ATOM 776 N N . GLY A 1 97 ? 13.071 -11.211 -5.634 1.00 36.75 97 GLY A N 1
ATOM 777 C CA . GLY A 1 97 ? 12.785 -12.185 -6.684 1.00 36.75 97 GLY A CA 1
ATOM 778 C C . GLY A 1 97 ? 13.496 -13.514 -6.419 1.00 36.75 97 GLY A C 1
ATOM 779 O O . GLY A 1 97 ? 14.605 -13.534 -5.887 1.00 36.75 97 GLY A O 1
ATOM 780 N N . ILE A 1 98 ? 12.820 -14.598 -6.791 1.00 44.12 98 ILE A N 1
ATOM 781 C CA . ILE A 1 98 ? 13.313 -15.978 -6.832 1.00 44.12 98 ILE A CA 1
ATOM 782 C C . ILE A 1 98 ? 14.612 -16.070 -7.652 1.00 44.12 98 ILE A C 1
ATOM 784 O O . ILE A 1 98 ? 14.587 -16.249 -8.866 1.00 44.12 98 ILE A O 1
ATOM 788 N N . GLY A 1 99 ? 15.755 -15.927 -6.979 1.00 39.53 99 GLY A N 1
ATOM 789 C CA . GLY A 1 99 ? 16.895 -16.806 -7.242 1.00 39.53 99 GLY A CA 1
ATOM 790 C C . GLY A 1 99 ? 16.568 -18.180 -6.656 1.00 39.53 99 GLY A C 1
ATOM 791 O O . GLY A 1 99 ? 15.728 -18.258 -5.765 1.00 39.53 99 GLY A O 1
ATOM 792 N N . GLU A 1 100 ? 17.174 -19.246 -7.171 1.00 45.31 100 GLU A N 1
ATOM 793 C CA . GLU A 1 100 ? 16.807 -20.660 -6.945 1.00 45.31 100 GLU A CA 1
ATOM 794 C C . GLU A 1 100 ? 16.752 -21.156 -5.482 1.00 45.31 100 GLU A C 1
ATOM 796 O O . GLU A 1 100 ? 16.398 -22.307 -5.246 1.00 45.31 100 GLU A O 1
ATOM 801 N N . ASP A 1 101 ? 16.975 -20.299 -4.490 1.00 48.69 101 ASP A N 1
ATOM 802 C CA . ASP A 1 101 ? 16.810 -20.607 -3.077 1.00 48.69 101 ASP A CA 1
ATOM 803 C C . ASP A 1 101 ? 15.634 -19.811 -2.492 1.00 48.69 101 ASP A C 1
ATOM 805 O O . ASP A 1 101 ? 15.678 -18.587 -2.337 1.00 48.69 101 ASP A O 1
ATOM 809 N N . GLY A 1 102 ? 14.549 -20.525 -2.182 1.00 38.38 102 GLY A N 1
ATOM 810 C CA . GLY A 1 102 ? 13.326 -19.957 -1.614 1.00 38.38 102 GLY A CA 1
ATOM 811 C C . GLY A 1 102 ? 13.546 -19.186 -0.298 1.00 38.38 102 GLY A C 1
ATOM 812 O O . GLY A 1 102 ? 14.538 -19.398 0.406 1.00 38.38 102 GLY A O 1
ATOM 813 N N . PRO A 1 103 ? 12.617 -18.286 0.077 1.00 44.03 103 PRO A N 1
ATOM 814 C CA . PRO A 1 103 ? 12.801 -17.414 1.231 1.00 44.03 103 PRO A CA 1
ATOM 815 C C . PRO A 1 103 ? 12.810 -18.201 2.549 1.00 44.03 103 PRO A C 1
ATOM 817 O O . PRO A 1 103 ? 11.846 -18.887 2.893 1.00 44.03 103 PRO A O 1
ATOM 820 N N . ARG A 1 104 ? 13.895 -18.049 3.320 1.00 34.66 104 ARG A N 1
ATOM 821 C CA . ARG A 1 104 ? 13.924 -18.353 4.757 1.00 34.66 104 ARG A CA 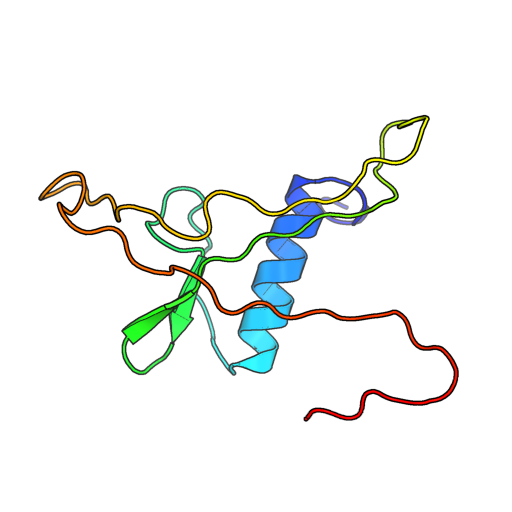1
ATOM 822 C C . ARG A 1 104 ? 13.489 -17.112 5.528 1.00 34.66 104 ARG A C 1
ATOM 824 O O . ARG A 1 104 ? 14.120 -16.064 5.421 1.00 34.66 104 ARG A O 1
ATOM 831 N N . TRP A 1 105 ? 12.425 -17.260 6.305 1.00 38.41 105 TRP A N 1
ATOM 832 C CA . TRP A 1 105 ? 11.934 -16.248 7.231 1.00 38.41 105 TRP A CA 1
ATOM 833 C C . TRP A 1 105 ? 12.614 -16.458 8.591 1.00 38.41 105 TRP A C 1
ATOM 835 O O . TRP A 1 105 ? 12.446 -17.516 9.198 1.00 38.41 105 TRP A O 1
ATOM 845 N N . THR A 1 106 ? 13.392 -15.476 9.046 1.00 42.78 106 THR A N 1
ATOM 846 C CA . THR A 1 106 ? 13.861 -15.335 10.437 1.00 42.78 106 THR A CA 1
ATOM 847 C C . THR A 1 106 ? 13.634 -13.910 10.887 1.00 42.78 106 THR A C 1
ATOM 849 O O . THR A 1 106 ? 13.968 -13.018 10.072 1.00 42.78 106 THR A O 1
#

Secondary structure (DSSP, 8-state):
-TT--TTSHHHHHHHHHHHHHHHHT----S--TTSSSSEE-TT--EE------SS-SS--SSPP-------EEPPEETTTEE-SS-EE-----------SSPPPP-